Protein AF-A0A1Q9TM54-F1 (afdb_monome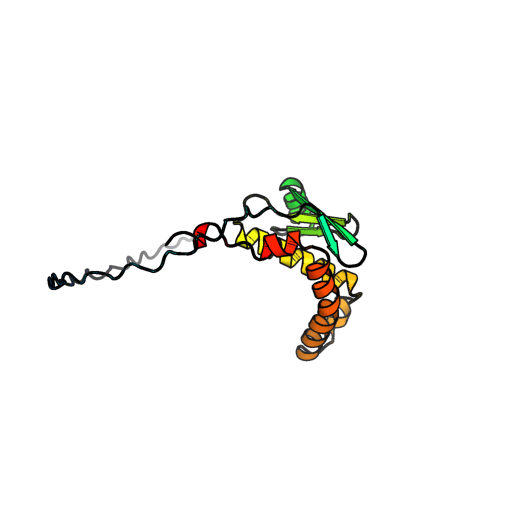r_lite)

Structure (mmCIF, N/CA/C/O backbone):
data_AF-A0A1Q9TM54-F1
#
_entry.id   AF-A0A1Q9TM54-F1
#
loop_
_atom_site.group_PDB
_atom_site.id
_atom_site.type_symbol
_atom_site.label_atom_id
_atom_site.label_alt_id
_atom_site.label_comp_id
_atom_site.label_asym_id
_atom_site.label_entity_id
_atom_site.label_seq_id
_atom_site.pdbx_PDB_ins_code
_atom_site.Cartn_x
_atom_site.Cartn_y
_atom_site.Cartn_z
_atom_site.occupancy
_atom_site.B_iso_or_equiv
_atom_site.auth_seq_id
_atom_site.auth_comp_id
_atom_site.auth_asym_id
_atom_site.auth_atom_id
_atom_site.pdbx_PDB_model_num
ATOM 1 N N . MET A 1 1 ? 18.703 54.467 4.600 1.00 47.00 1 MET A N 1
ATOM 2 C CA . MET A 1 1 ? 18.131 55.608 3.852 1.00 47.00 1 MET A CA 1
ATOM 3 C C . MET A 1 1 ? 17.286 55.032 2.727 1.00 47.00 1 MET A C 1
ATOM 5 O O . MET A 1 1 ? 17.780 54.127 2.068 1.00 47.00 1 MET A O 1
ATOM 9 N N . SER A 1 2 ? 16.060 55.549 2.575 1.00 55.94 2 SER A N 1
ATOM 10 C CA . SER A 1 2 ? 14.958 55.116 1.687 1.00 55.94 2 SER A CA 1
ATOM 11 C C . SER A 1 2 ? 14.245 53.838 2.148 1.00 55.94 2 SER A C 1
ATOM 13 O O . SER A 1 2 ? 14.792 52.754 2.003 1.00 55.94 2 SER A O 1
ATOM 15 N N . ASP A 1 3 ? 13.125 53.880 2.883 1.00 47.81 3 ASP A N 1
ATOM 16 C CA . ASP A 1 3 ? 11.789 54.464 2.606 1.00 47.81 3 ASP A CA 1
ATOM 17 C C . ASP A 1 3 ? 11.186 54.036 1.263 1.00 47.81 3 ASP A C 1
ATOM 19 O O . ASP A 1 3 ? 11.630 54.513 0.223 1.00 47.81 3 ASP A O 1
ATOM 23 N N . CYS A 1 4 ? 10.114 53.230 1.294 1.00 48.22 4 CYS A N 1
ATOM 24 C CA . CYS A 1 4 ? 8.780 53.645 0.825 1.00 48.22 4 CYS A CA 1
ATOM 25 C C . CYS A 1 4 ? 7.775 52.479 0.695 1.00 48.22 4 CYS A C 1
ATOM 27 O O . CYS A 1 4 ? 7.933 51.633 -0.175 1.00 48.22 4 CYS A O 1
ATOM 29 N N . ARG A 1 5 ? 6.687 52.607 1.478 1.00 52.91 5 ARG A N 1
ATOM 30 C CA . ARG A 1 5 ? 5.253 52.532 1.094 1.00 52.91 5 ARG A CA 1
ATOM 31 C C . ARG A 1 5 ? 4.705 51.165 0.646 1.00 52.91 5 ARG A C 1
ATOM 33 O O . ARG A 1 5 ? 5.178 50.599 -0.323 1.00 52.91 5 ARG A O 1
ATOM 40 N N . ASP A 1 6 ? 3.735 50.536 1.310 1.00 51.75 6 ASP A N 1
ATOM 41 C CA . ASP A 1 6 ? 2.438 50.993 1.855 1.00 51.75 6 ASP A CA 1
ATOM 42 C C . ASP A 1 6 ? 1.450 51.411 0.749 1.00 51.75 6 ASP A C 1
ATOM 44 O O . ASP A 1 6 ? 1.576 52.490 0.171 1.00 51.75 6 ASP A O 1
ATOM 48 N N . SER A 1 7 ? 0.531 50.499 0.399 1.00 50.50 7 SER A N 1
ATOM 49 C CA . SER A 1 7 ? -0.717 50.656 -0.390 1.00 50.50 7 SER A CA 1
ATOM 50 C C . SER A 1 7 ? -1.157 49.251 -0.851 1.00 50.50 7 SER A C 1
ATOM 52 O O . SER A 1 7 ? -0.334 48.472 -1.301 1.00 50.50 7 SER A O 1
ATOM 54 N N . GLU A 1 8 ? -2.394 48.770 -0.772 1.00 57.28 8 GLU A N 1
ATOM 55 C CA . GLU A 1 8 ? -3.693 49.373 -0.505 1.00 57.28 8 GLU A CA 1
ATOM 56 C C . GLU A 1 8 ? -4.675 48.245 -0.141 1.00 57.28 8 GLU A C 1
ATOM 58 O O . GLU A 1 8 ? -4.765 47.216 -0.814 1.00 57.28 8 GLU A O 1
ATOM 63 N N . ARG A 1 9 ? -5.457 48.467 0.920 1.00 55.50 9 ARG A N 1
ATOM 64 C CA . ARG A 1 9 ? -6.670 47.706 1.234 1.00 55.50 9 ARG A CA 1
ATOM 65 C C . ARG A 1 9 ? -7.678 47.862 0.094 1.00 55.50 9 ARG A C 1
ATOM 67 O O . ARG A 1 9 ? -8.144 48.971 -0.153 1.00 55.50 9 ARG A O 1
ATOM 74 N N . ARG A 1 10 ? -8.121 46.756 -0.508 1.00 58.59 10 ARG A N 1
ATOM 75 C CA . ARG A 1 10 ? -9.397 46.703 -1.240 1.00 58.59 10 ARG A CA 1
ATOM 76 C C . ARG A 1 10 ? -10.398 45.855 -0.470 1.00 58.59 10 ARG A C 1
ATOM 78 O O . ARG A 1 10 ? -10.372 44.631 -0.492 1.00 58.59 10 ARG A O 1
ATOM 85 N N . THR A 1 11 ? -11.282 46.547 0.236 1.00 59.19 11 THR A N 1
ATOM 86 C CA . THR A 1 11 ? -12.518 46.009 0.799 1.00 59.19 11 THR A CA 1
ATOM 87 C C . THR A 1 11 ? -13.479 45.680 -0.342 1.00 59.19 11 THR A C 1
ATOM 89 O O . THR A 1 11 ? -14.009 46.589 -0.982 1.00 59.19 11 THR A O 1
ATOM 92 N N . HIS A 1 12 ? -13.704 44.392 -0.604 1.00 62.75 12 HIS A N 1
ATOM 93 C CA . HIS A 1 12 ? -14.788 43.947 -1.474 1.00 62.75 12 HIS A CA 1
ATOM 94 C C . HIS A 1 12 ? -16.115 44.044 -0.718 1.00 62.75 12 HIS A C 1
ATOM 96 O O . HIS A 1 12 ? -16.349 43.372 0.282 1.00 62.75 12 HIS A O 1
ATOM 102 N N . GLN A 1 13 ? -16.956 44.949 -1.202 1.00 62.91 13 GLN A N 1
ATOM 103 C CA . GLN A 1 13 ? -18.308 45.217 -0.742 1.00 62.91 13 GLN A CA 1
ATOM 104 C C . GLN A 1 13 ? -19.240 44.128 -1.302 1.00 62.91 13 GLN A C 1
ATOM 106 O O . GLN A 1 13 ? -19.287 43.923 -2.515 1.00 62.91 13 GLN A O 1
ATOM 111 N N . ALA A 1 14 ? -19.942 43.404 -0.429 1.00 67.62 14 ALA A N 1
ATOM 112 C CA . ALA A 1 14 ? -20.909 42.377 -0.818 1.00 67.62 14 ALA A CA 1
ATOM 113 C C . ALA A 1 14 ? -22.241 43.010 -1.280 1.00 67.62 14 ALA A C 1
ATOM 115 O O . ALA A 1 14 ? -22.700 43.965 -0.646 1.00 67.62 14 ALA A O 1
ATOM 116 N N . PRO A 1 15 ? -22.886 42.503 -2.349 1.00 69.88 15 PRO A N 1
ATOM 117 C CA . PRO A 1 15 ? -24.227 42.932 -2.735 1.00 69.88 15 PRO A CA 1
ATOM 118 C C . PRO A 1 15 ? -25.323 42.313 -1.835 1.00 69.88 15 PRO A C 1
ATOM 120 O O . PRO A 1 15 ? -25.122 41.235 -1.273 1.00 69.88 15 PRO A O 1
ATOM 123 N N . PRO A 1 16 ? -26.483 42.986 -1.697 1.00 61.47 16 PRO A N 1
ATOM 124 C CA . PRO A 1 16 ? -27.547 42.610 -0.769 1.00 61.47 16 PRO A CA 1
ATOM 125 C C . PRO A 1 16 ? -28.349 41.374 -1.200 1.00 61.47 16 PRO A C 1
ATOM 127 O O . PRO A 1 16 ? -28.601 41.133 -2.383 1.00 61.47 16 PRO A O 1
ATOM 130 N N . SER A 1 17 ? -28.789 40.640 -0.179 1.00 59.22 17 SER A N 1
ATOM 131 C CA . SER A 1 17 ? -29.671 39.476 -0.209 1.00 59.22 17 SER A CA 1
ATOM 132 C C . SER A 1 17 ? -30.982 39.753 -0.948 1.00 59.22 17 SER A C 1
ATOM 134 O O . SER A 1 17 ? -31.686 40.715 -0.647 1.00 59.22 17 SER A O 1
ATOM 136 N N . ARG A 1 18 ? -31.335 38.879 -1.896 1.00 57.94 18 ARG A N 1
ATOM 137 C CA . ARG A 1 18 ? -32.689 38.810 -2.452 1.00 57.94 18 ARG A CA 1
ATOM 138 C C . ARG A 1 18 ? -33.539 37.899 -1.576 1.00 57.94 18 ARG A C 1
ATOM 140 O O . ARG A 1 18 ? -33.352 36.685 -1.583 1.00 57.94 18 ARG A O 1
ATOM 147 N N . ASP A 1 19 ? -34.474 38.518 -0.865 1.00 61.06 19 ASP A N 1
ATOM 148 C CA . ASP A 1 19 ? -35.637 37.868 -0.271 1.00 61.06 19 ASP A CA 1
ATOM 149 C C . ASP A 1 19 ? -36.444 37.171 -1.369 1.00 61.06 19 ASP A C 1
ATOM 151 O O . ASP A 1 19 ? -37.055 37.817 -2.222 1.00 61.06 19 ASP A O 1
ATOM 155 N N . ASN A 1 20 ? -36.426 35.840 -1.355 1.00 57.56 20 ASN A N 1
ATOM 156 C CA . ASN A 1 20 ? -37.260 35.016 -2.214 1.00 57.56 20 ASN A CA 1
ATOM 157 C C . ASN A 1 20 ? -38.420 34.488 -1.361 1.00 57.56 20 ASN A C 1
ATOM 159 O O . ASN A 1 20 ? -38.265 33.550 -0.579 1.00 57.56 20 ASN A O 1
ATOM 163 N N . GLN A 1 21 ? -39.571 35.150 -1.473 1.00 55.31 21 GLN A N 1
ATOM 164 C CA . GLN A 1 21 ? -40.837 34.716 -0.887 1.00 55.31 21 GLN A CA 1
ATOM 165 C C . GLN A 1 21 ? -41.253 33.363 -1.475 1.00 55.31 21 GLN A C 1
ATOM 167 O O . GLN A 1 21 ? -41.433 33.228 -2.684 1.00 55.31 21 GLN A O 1
ATOM 172 N N . LEU A 1 22 ? -41.427 32.368 -0.605 1.00 58.62 22 LEU A N 1
ATOM 173 C CA . LEU A 1 22 ? -42.073 31.099 -0.933 1.00 58.62 22 LEU A CA 1
ATOM 174 C C . LEU A 1 22 ? -43.599 31.287 -0.919 1.00 58.62 22 LEU A C 1
ATOM 176 O O . LEU A 1 22 ? -44.117 31.844 0.054 1.00 58.62 22 LEU A O 1
ATOM 180 N N . PRO A 1 23 ? -44.346 30.803 -1.926 1.00 59.31 23 PRO A N 1
ATOM 181 C CA . PRO A 1 23 ? -45.781 30.637 -1.783 1.00 59.31 23 PRO A CA 1
ATOM 182 C C . PRO A 1 23 ? -46.084 29.434 -0.883 1.00 59.31 23 PRO A C 1
ATOM 184 O O . PRO A 1 23 ? -45.478 28.367 -0.988 1.00 59.31 23 PRO A O 1
ATOM 187 N N . ALA A 1 24 ? -47.045 29.649 0.011 1.00 57.72 24 ALA A N 1
ATOM 188 C CA . ALA A 1 24 ? -47.700 28.617 0.787 1.00 57.72 24 ALA A CA 1
ATOM 189 C C . ALA A 1 24 ? -48.527 27.734 -0.151 1.00 57.72 24 ALA A C 1
ATOM 191 O O . ALA A 1 24 ? -49.481 28.217 -0.756 1.00 57.72 24 ALA A O 1
ATOM 192 N N . ASP A 1 25 ? -48.184 26.451 -0.232 1.00 52.31 25 ASP A N 1
ATOM 193 C CA . ASP A 1 25 ? -49.090 25.448 -0.776 1.00 52.31 25 ASP A CA 1
ATOM 194 C C . ASP A 1 25 ? -49.079 24.213 0.129 1.00 52.31 25 ASP A C 1
ATOM 196 O O . ASP A 1 25 ? -48.213 23.337 0.071 1.00 52.31 25 ASP A O 1
ATOM 200 N N . SER A 1 26 ? -50.041 24.208 1.051 1.00 57.03 26 SER A N 1
ATOM 201 C CA . SER A 1 26 ? -50.334 23.117 1.977 1.00 57.03 26 SER A CA 1
ATOM 202 C C . SER A 1 26 ? -51.101 22.019 1.241 1.00 57.03 26 SER A C 1
ATOM 204 O O . SER A 1 26 ? -52.298 21.828 1.443 1.00 57.03 26 SER A O 1
ATOM 206 N N . GLY A 1 27 ? -50.401 21.289 0.377 1.00 52.81 27 GLY A N 1
ATOM 207 C CA . GLY A 1 27 ? -50.871 20.028 -0.186 1.00 52.81 27 GLY A CA 1
ATOM 208 C C . GLY A 1 27 ? -50.430 18.866 0.700 1.00 52.81 27 GLY A C 1
ATOM 209 O O . GLY A 1 27 ? -49.290 18.418 0.610 1.00 52.81 27 GLY A O 1
ATOM 210 N N . LEU A 1 28 ? -51.328 18.376 1.559 1.00 53.56 28 LEU A N 1
ATOM 211 C CA . LEU A 1 28 ? -51.144 17.174 2.378 1.00 53.56 28 LEU A CA 1
ATOM 212 C C . LEU A 1 28 ? -51.099 15.926 1.471 1.00 53.56 28 LEU A C 1
ATOM 214 O O . LEU A 1 28 ? -52.079 15.196 1.335 1.00 53.56 28 LEU A O 1
ATOM 218 N N . LEU A 1 29 ? -49.965 15.700 0.810 1.00 56.31 29 LEU A N 1
ATOM 219 C CA . LEU A 1 29 ? -49.661 14.447 0.128 1.00 56.31 29 LEU A CA 1
ATOM 220 C C . LEU A 1 29 ? -49.328 13.402 1.194 1.00 56.31 29 LEU A C 1
ATOM 222 O O . LEU A 1 29 ? -48.295 13.471 1.856 1.00 56.31 29 LEU A O 1
ATOM 226 N N . MET A 1 30 ? -50.230 12.436 1.360 1.00 52.75 30 MET A N 1
ATOM 227 C CA . MET A 1 30 ? -49.978 11.203 2.099 1.00 52.75 30 MET A CA 1
ATOM 228 C C . MET A 1 30 ? -48.801 10.481 1.434 1.00 52.75 30 MET A C 1
ATOM 230 O O . MET A 1 30 ? -48.974 9.791 0.428 1.00 52.75 30 MET A O 1
ATOM 234 N N . ALA A 1 31 ? -47.594 10.691 1.962 1.00 58.38 31 ALA A N 1
ATOM 235 C CA . ALA A 1 31 ? -46.401 9.986 1.528 1.00 58.38 31 ALA A CA 1
ATOM 236 C C . ALA A 1 31 ? -46.625 8.483 1.737 1.00 58.38 31 ALA A C 1
ATOM 238 O O . ALA A 1 31 ? -46.884 8.027 2.853 1.00 58.38 31 ALA A O 1
ATOM 239 N N . ALA A 1 32 ? -46.560 7.719 0.648 1.00 59.16 32 ALA A N 1
ATOM 240 C CA . ALA A 1 32 ? -46.529 6.267 0.714 1.00 59.16 32 ALA A CA 1
ATOM 241 C C . ALA A 1 32 ? -45.377 5.822 1.640 1.00 59.16 32 ALA A C 1
ATOM 243 O O . ALA A 1 32 ? -44.335 6.485 1.659 1.00 59.16 32 ALA A O 1
ATOM 244 N N . PRO A 1 33 ? -45.532 4.727 2.408 1.00 55.47 33 PRO A N 1
ATOM 245 C CA . PRO A 1 33 ? -44.465 4.223 3.262 1.00 55.47 33 PRO A CA 1
ATOM 246 C C . PRO A 1 33 ? -43.225 3.958 2.407 1.00 55.47 33 PRO A C 1
ATOM 248 O O . PR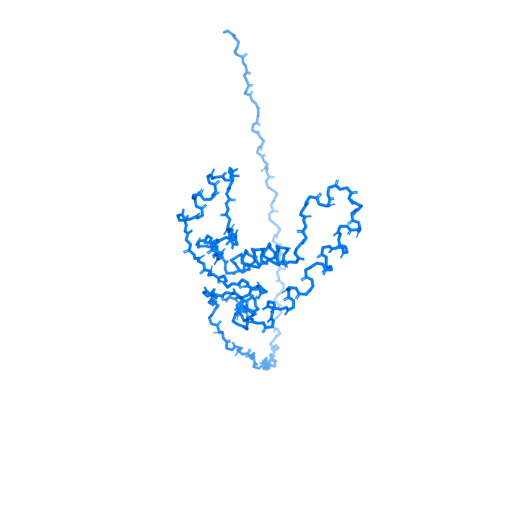O A 1 33 ? -43.252 3.122 1.503 1.00 55.47 33 PRO A O 1
ATOM 251 N N . VAL A 1 34 ? -42.152 4.706 2.677 1.00 69.12 34 VAL A N 1
ATOM 252 C CA . VAL A 1 34 ? -40.848 4.483 2.052 1.00 69.12 34 VAL A CA 1
ATOM 253 C C . VAL A 1 34 ? -40.460 3.038 2.379 1.00 69.12 34 VAL A C 1
ATOM 255 O O . VAL A 1 34 ? -40.448 2.686 3.563 1.00 69.12 34 VAL A O 1
ATOM 258 N N . PRO A 1 35 ? -40.224 2.169 1.377 1.00 64.25 35 PRO A N 1
ATOM 259 C CA . PRO A 1 35 ? -39.874 0.777 1.623 1.00 64.25 35 PRO A CA 1
ATOM 260 C C . PRO A 1 35 ? -38.693 0.725 2.591 1.00 64.25 35 PRO A C 1
ATOM 262 O O . PRO A 1 35 ? -37.717 1.456 2.419 1.00 64.25 35 PRO A O 1
ATOM 265 N N . GLY A 1 36 ? -38.837 -0.093 3.640 1.00 61.00 36 GLY A N 1
ATOM 266 C CA . GLY A 1 36 ? -37.903 -0.162 4.758 1.00 61.00 36 GLY A CA 1
ATOM 267 C C . GLY A 1 36 ? -36.465 -0.230 4.262 1.00 61.00 36 GLY A C 1
ATOM 268 O O . GLY A 1 36 ? -36.078 -1.190 3.596 1.00 61.00 36 GLY A O 1
ATOM 269 N N . ARG A 1 37 ? -35.694 0.821 4.561 1.00 66.88 37 ARG A N 1
ATOM 270 C CA . ARG A 1 37 ? -34.272 0.907 4.237 1.00 66.88 37 ARG A CA 1
ATOM 271 C C . ARG A 1 37 ? -33.607 -0.314 4.862 1.00 66.88 37 ARG A C 1
ATOM 273 O O . ARG A 1 37 ? -33.627 -0.470 6.081 1.00 66.88 37 ARG A O 1
ATOM 280 N N . LEU A 1 38 ? -33.076 -1.201 4.024 1.00 64.25 38 LEU A N 1
ATOM 281 C CA . LEU A 1 38 ? -32.233 -2.301 4.472 1.00 64.25 38 LEU A CA 1
ATOM 282 C C . LEU A 1 38 ? -31.039 -1.676 5.194 1.00 64.25 38 LEU A C 1
ATOM 284 O O . LEU A 1 38 ? -30.117 -1.165 4.561 1.00 64.25 38 LEU A O 1
ATOM 288 N N . VAL A 1 39 ? -31.091 -1.669 6.525 1.00 62.16 39 VAL A N 1
ATOM 289 C CA . VAL A 1 39 ? -29.943 -1.333 7.360 1.00 62.16 39 VAL A CA 1
ATOM 290 C C . VAL A 1 39 ? -28.975 -2.492 7.186 1.00 62.16 39 VAL A C 1
ATOM 292 O O . VAL A 1 39 ? -29.128 -3.547 7.801 1.00 62.16 39 VAL A O 1
ATOM 295 N N . MET A 1 40 ? -28.028 -2.333 6.263 1.00 55.91 40 MET A N 1
ATOM 296 C CA . MET A 1 40 ? -26.919 -3.268 6.146 1.00 55.91 40 MET A CA 1
ATOM 297 C C . MET A 1 40 ? -26.172 -3.260 7.485 1.00 55.91 40 MET A C 1
ATOM 299 O O . MET A 1 40 ? -25.911 -2.177 8.018 1.00 55.91 40 MET A O 1
ATOM 303 N N . PRO A 1 41 ? -25.854 -4.430 8.061 1.00 56.03 41 PRO A N 1
ATOM 304 C CA . PRO A 1 41 ? -25.061 -4.484 9.277 1.00 56.03 41 PRO A CA 1
ATOM 305 C C . PRO A 1 41 ? -23.736 -3.751 9.041 1.00 56.03 41 PRO A C 1
ATOM 307 O O . PRO A 1 41 ? -22.971 -4.102 8.145 1.00 56.03 41 PRO A O 1
ATOM 310 N N . THR A 1 42 ? -23.472 -2.712 9.834 1.00 60.03 42 THR A N 1
ATOM 311 C CA . THR A 1 42 ? -22.191 -2.003 9.826 1.00 60.03 42 THR A CA 1
ATOM 312 C C . THR A 1 42 ? -21.142 -2.901 10.462 1.00 60.03 42 THR A C 1
ATOM 314 O O . THR A 1 42 ? -21.050 -2.992 11.688 1.00 60.03 42 THR A O 1
ATOM 317 N N . VAL A 1 43 ? -20.370 -3.596 9.632 1.00 63.38 43 VAL A N 1
ATOM 318 C CA . VAL A 1 43 ? -19.172 -4.301 10.086 1.00 63.38 43 VAL A CA 1
ATOM 319 C C . VAL A 1 43 ? -18.122 -3.236 10.426 1.00 63.38 43 VAL A C 1
ATOM 321 O O . VAL A 1 43 ? -17.827 -2.397 9.572 1.00 63.38 43 VAL A O 1
ATOM 324 N N . PRO A 1 44 ? -17.583 -3.200 11.658 1.00 65.31 44 PRO A N 1
ATOM 325 C CA . PRO A 1 44 ? -16.570 -2.219 12.022 1.00 65.31 44 PRO A CA 1
ATOM 326 C C . PRO A 1 44 ? -15.336 -2.387 11.133 1.00 65.31 44 PRO A C 1
ATOM 328 O O . PRO A 1 44 ? -14.750 -3.468 11.071 1.00 65.31 44 PRO A O 1
ATOM 331 N N . ARG A 1 45 ? -14.951 -1.301 10.457 1.00 80.69 45 ARG A N 1
ATOM 332 C CA . ARG A 1 45 ? -13.772 -1.234 9.592 1.00 80.69 45 ARG A CA 1
ATOM 333 C C . ARG A 1 45 ? -12.523 -1.357 10.465 1.00 80.69 45 ARG A C 1
ATOM 335 O O . ARG A 1 45 ? -12.177 -0.426 11.184 1.00 80.69 45 ARG A O 1
ATOM 342 N N . ARG A 1 46 ? -11.896 -2.534 10.462 1.00 90.06 46 ARG A N 1
ATOM 343 C CA . ARG A 1 46 ? -10.633 -2.794 11.163 1.00 90.06 46 ARG A CA 1
ATOM 344 C C . ARG A 1 46 ? -9.524 -2.959 10.144 1.00 90.06 46 ARG A C 1
ATOM 346 O O . ARG A 1 46 ? -9.671 -3.771 9.234 1.00 90.06 46 ARG A O 1
ATOM 353 N N . VAL A 1 47 ? -8.443 -2.206 10.323 1.00 94.44 47 VAL A N 1
ATOM 354 C CA . VAL A 1 47 ? -7.215 -2.390 9.546 1.00 94.44 47 VAL A CA 1
ATOM 355 C C . VAL A 1 47 ? -6.742 -3.836 9.732 1.00 94.44 47 VAL A C 1
ATOM 357 O O . VAL A 1 47 ? -6.723 -4.313 10.869 1.00 94.44 47 VAL A O 1
ATOM 360 N N . PRO A 1 48 ? -6.413 -4.563 8.652 1.00 96.69 48 PRO A N 1
ATOM 361 C CA . PRO A 1 48 ? -5.891 -5.918 8.770 1.00 96.69 48 PRO A CA 1
ATOM 362 C C . PRO A 1 48 ? -4.482 -5.883 9.364 1.00 96.69 48 PRO A C 1
ATOM 364 O O . PRO A 1 48 ? -3.631 -5.188 8.833 1.00 96.69 48 PRO A O 1
ATOM 367 N N . ASP A 1 49 ? -4.198 -6.676 10.399 1.00 97.75 49 ASP A N 1
ATOM 368 C CA . ASP A 1 49 ? -2.866 -6.701 11.035 1.00 97.75 49 ASP A CA 1
ATOM 369 C C . ASP A 1 49 ? -1.789 -7.373 10.159 1.00 97.75 49 ASP A C 1
ATOM 371 O O . ASP A 1 49 ? -0.584 -7.228 10.393 1.00 97.75 49 ASP A O 1
ATOM 375 N N . ARG A 1 50 ? -2.213 -8.176 9.173 1.00 98.00 50 ARG A N 1
ATOM 376 C CA . ARG A 1 50 ? -1.337 -8.918 8.259 1.00 98.00 50 ARG A CA 1
ATOM 377 C C . ARG A 1 50 ? -1.913 -8.978 6.855 1.00 98.00 50 ARG A C 1
ATOM 379 O O . ARG A 1 50 ? -3.110 -9.195 6.688 1.00 98.00 50 ARG A O 1
ATOM 386 N N . VAL A 1 51 ? -1.039 -8.876 5.857 1.00 98.12 51 VAL A N 1
ATOM 387 C CA . VAL A 1 51 ? -1.388 -9.017 4.438 1.00 98.12 51 VAL A CA 1
ATOM 388 C C . VAL A 1 51 ? -0.338 -9.863 3.723 1.00 98.12 51 VAL A C 1
ATOM 390 O O . VAL A 1 51 ? 0.864 -9.696 3.916 1.00 98.12 51 VAL A O 1
ATOM 393 N N . ARG A 1 52 ? -0.782 -10.787 2.875 1.00 98.25 52 ARG A N 1
ATOM 394 C CA . ARG A 1 52 ? 0.073 -11.588 2.002 1.00 98.25 52 ARG A CA 1
ATOM 395 C C . ARG A 1 52 ? 0.162 -10.962 0.615 1.00 98.25 52 ARG A C 1
ATOM 397 O O . ARG A 1 52 ? -0.863 -10.748 -0.028 1.00 98.25 52 ARG A O 1
ATOM 404 N N . VAL A 1 53 ? 1.384 -10.761 0.126 1.00 97.44 53 VAL A N 1
ATOM 405 C CA . VAL A 1 53 ? 1.662 -10.251 -1.226 1.00 97.44 53 VAL A CA 1
ATOM 406 C C . VAL A 1 53 ? 2.664 -11.175 -1.909 1.00 97.44 53 VAL A C 1
ATOM 408 O O . VAL A 1 53 ? 3.860 -11.139 -1.627 1.00 97.44 53 VAL A O 1
ATOM 411 N N . GLY A 1 54 ? 2.179 -12.066 -2.777 1.00 94.81 54 GLY A N 1
ATOM 412 C CA . GLY A 1 54 ? 3.009 -13.117 -3.368 1.00 94.81 54 GLY A CA 1
ATOM 413 C C . GLY A 1 54 ? 3.654 -14.008 -2.296 1.00 94.81 54 GLY A C 1
ATOM 414 O O . GLY A 1 54 ? 2.969 -14.781 -1.616 1.00 94.81 54 GLY A O 1
ATOM 415 N N . HIS A 1 55 ? 4.978 -13.906 -2.159 1.00 95.50 55 HIS A N 1
ATOM 416 C CA . HIS A 1 55 ? 5.769 -14.632 -1.159 1.00 95.50 55 HIS A CA 1
ATOM 417 C C . HIS A 1 55 ? 6.005 -13.843 0.143 1.00 95.50 55 HIS A C 1
ATOM 419 O O . HIS A 1 55 ? 6.567 -14.395 1.087 1.00 95.50 55 HIS A O 1
ATOM 425 N N . LEU A 1 56 ? 5.600 -12.571 0.205 1.00 97.56 56 LEU A N 1
ATOM 426 C CA . LEU A 1 56 ? 5.780 -11.710 1.373 1.00 97.56 56 LEU A CA 1
ATOM 427 C C . LEU A 1 56 ? 4.609 -11.852 2.351 1.00 97.56 56 LEU A C 1
ATOM 429 O O . LEU A 1 56 ? 3.447 -11.930 1.938 1.00 97.56 56 LEU A O 1
ATOM 433 N N . HIS A 1 57 ? 4.927 -11.834 3.646 1.00 97.94 57 HIS A N 1
ATOM 434 C CA . HIS A 1 57 ? 3.968 -11.845 4.749 1.00 97.94 57 HIS A CA 1
ATOM 435 C C . HIS A 1 57 ? 4.112 -10.551 5.545 1.00 97.94 57 HIS A C 1
ATOM 437 O O . HIS A 1 57 ? 4.869 -10.481 6.508 1.00 97.94 57 HIS A O 1
ATOM 443 N N . LEU A 1 58 ? 3.398 -9.518 5.114 1.00 98.50 58 LEU A N 1
ATOM 444 C CA . LEU A 1 58 ? 3.562 -8.169 5.628 1.00 98.50 58 LEU A CA 1
ATOM 445 C C . LEU A 1 58 ? 2.777 -7.981 6.925 1.00 98.50 58 LEU A C 1
ATOM 447 O O . LEU A 1 58 ? 1.603 -8.350 6.999 1.00 98.50 58 LEU A O 1
ATOM 451 N N . GLN A 1 59 ? 3.409 -7.379 7.927 1.00 98.56 59 GLN A N 1
ATOM 452 C CA . GLN A 1 59 ? 2.732 -6.841 9.104 1.00 98.56 59 GLN A CA 1
ATOM 453 C C . GLN A 1 59 ? 2.240 -5.421 8.811 1.00 98.56 59 GLN A C 1
ATOM 455 O O . GLN A 1 59 ? 3.016 -4.602 8.329 1.00 98.56 59 GLN A O 1
ATOM 460 N N . VAL A 1 60 ? 0.983 -5.111 9.122 1.00 98.38 60 VAL A N 1
ATOM 461 C CA . VAL A 1 60 ? 0.462 -3.740 9.020 1.00 98.38 60 VAL A CA 1
ATOM 462 C C . VAL A 1 60 ? 0.473 -3.110 10.405 1.00 98.38 60 VAL A C 1
ATOM 464 O O . VAL A 1 60 ? -0.001 -3.702 11.375 1.00 98.38 60 VAL A O 1
ATOM 467 N N . LEU A 1 61 ? 1.055 -1.922 10.502 1.00 98.12 61 LEU A N 1
ATOM 468 C CA . LEU A 1 61 ? 1.268 -1.192 11.741 1.00 98.12 61 LEU A CA 1
ATOM 469 C C . LEU A 1 61 ? 0.671 0.207 11.627 1.00 98.12 61 LEU A C 1
ATOM 471 O O . LEU A 1 61 ? 0.733 0.832 10.572 1.00 98.12 61 LEU A O 1
ATOM 475 N N . ILE A 1 62 ? 0.151 0.713 12.741 1.00 97.75 62 ILE A N 1
ATOM 476 C CA . ILE A 1 62 ? -0.201 2.124 12.903 1.00 97.75 62 ILE A CA 1
ATOM 477 C C . ILE A 1 62 ? 0.777 2.698 13.926 1.00 97.75 62 ILE A C 1
ATOM 479 O O . ILE A 1 62 ? 0.702 2.351 15.106 1.00 97.75 62 ILE A O 1
ATOM 483 N N . ASP A 1 63 ? 1.721 3.525 13.477 1.00 98.12 63 ASP A N 1
ATOM 484 C CA . ASP A 1 63 ? 2.837 3.985 14.312 1.00 98.12 63 ASP A CA 1
ATOM 485 C C . ASP A 1 63 ? 3.358 5.355 13.849 1.00 98.12 63 ASP A C 1
ATOM 487 O O . ASP A 1 63 ? 4.062 5.461 12.845 1.00 98.12 63 ASP A O 1
ATOM 491 N N . GLN A 1 64 ? 3.034 6.411 14.606 1.00 97.81 64 GLN A N 1
ATOM 492 C CA . GLN A 1 64 ? 3.492 7.770 14.298 1.00 97.81 64 GLN A CA 1
ATOM 493 C C . GLN A 1 64 ? 5.013 7.912 14.411 1.00 97.81 64 GLN A C 1
ATOM 495 O O . GLN A 1 64 ? 5.614 8.592 13.590 1.00 97.81 64 GLN A O 1
ATOM 500 N N . GLY A 1 65 ? 5.651 7.261 15.388 1.00 98.00 65 GLY A N 1
ATOM 501 C CA . GLY A 1 65 ? 7.095 7.403 15.587 1.00 98.00 65 GLY A CA 1
ATOM 502 C C . GLY A 1 65 ? 7.886 6.808 14.423 1.00 98.00 65 GLY A C 1
ATOM 503 O O . GLY A 1 65 ? 8.879 7.381 13.979 1.00 98.00 65 GLY A O 1
ATOM 504 N N . ALA A 1 66 ? 7.408 5.686 13.882 1.00 97.69 66 ALA A N 1
ATOM 505 C CA . ALA A 1 66 ? 7.975 5.092 12.678 1.00 97.69 66 ALA A CA 1
ATOM 506 C C . ALA A 1 66 ? 7.739 5.954 11.421 1.00 97.69 66 ALA A C 1
ATOM 508 O O . ALA A 1 66 ? 8.603 5.979 10.544 1.00 97.69 66 ALA A O 1
ATOM 509 N N . ILE A 1 67 ? 6.600 6.651 11.327 1.00 98.19 67 ILE A N 1
ATOM 510 C CA . ILE A 1 67 ? 6.301 7.597 10.239 1.00 98.19 67 ILE A CA 1
ATOM 511 C C . ILE A 1 67 ? 7.197 8.832 10.310 1.00 98.19 67 ILE A C 1
ATOM 513 O O . ILE A 1 67 ? 7.738 9.234 9.281 1.00 98.19 67 ILE A O 1
ATOM 517 N N . ASP A 1 68 ? 7.385 9.407 11.496 1.00 97.94 68 ASP A N 1
ATOM 518 C CA . ASP A 1 68 ? 8.222 10.593 11.695 1.00 97.94 68 ASP A CA 1
ATOM 519 C C . ASP A 1 68 ? 9.673 10.294 11.298 1.00 97.94 68 ASP A C 1
ATOM 521 O O . ASP A 1 68 ? 10.249 11.008 10.479 1.00 97.94 68 ASP A O 1
ATOM 525 N N . ALA A 1 69 ? 10.225 9.172 11.776 1.00 97.44 69 ALA A N 1
ATOM 526 C CA . ALA A 1 69 ? 11.578 8.740 11.427 1.00 97.44 69 ALA A CA 1
ATOM 527 C C . ALA A 1 69 ? 11.761 8.533 9.911 1.00 97.44 69 ALA A C 1
ATOM 529 O O . ALA A 1 69 ? 12.754 8.976 9.336 1.00 97.44 69 ALA A O 1
ATOM 530 N N . ALA A 1 70 ? 10.792 7.894 9.247 1.00 96.62 70 ALA A N 1
ATOM 531 C CA . ALA A 1 70 ? 10.840 7.688 7.799 1.00 96.62 70 ALA A CA 1
ATOM 532 C C . ALA A 1 70 ? 10.653 8.997 7.009 1.00 96.62 70 ALA A C 1
ATOM 534 O O . ALA A 1 70 ? 11.242 9.162 5.941 1.00 96.62 70 ALA A O 1
ATOM 535 N N . SER A 1 71 ? 9.848 9.930 7.523 1.00 96.19 71 SER A N 1
ATOM 536 C CA . SER A 1 71 ? 9.624 11.243 6.907 1.00 96.19 71 SER A CA 1
ATOM 537 C C . SER A 1 71 ? 10.888 12.103 6.951 1.00 96.19 71 SER A C 1
ATOM 539 O O . SER A 1 71 ? 11.222 12.757 5.964 1.00 96.19 71 SER A O 1
ATOM 541 N N . GLU A 1 72 ? 11.621 12.066 8.069 1.00 96.44 72 GLU A N 1
ATOM 542 C CA . GLU A 1 72 ? 12.929 12.719 8.208 1.00 96.44 72 GLU A CA 1
ATOM 543 C C . GLU A 1 72 ? 13.960 12.140 7.228 1.00 96.44 72 GLU A C 1
ATOM 545 O O . GLU A 1 72 ? 14.678 12.892 6.574 1.00 96.44 72 GLU A O 1
ATOM 550 N N . GLU A 1 73 ? 14.009 10.812 7.081 1.00 95.56 73 GLU A N 1
ATOM 551 C CA . GLU A 1 73 ? 14.927 10.143 6.149 1.00 95.56 73 GLU A CA 1
ATOM 552 C C . GLU A 1 73 ? 14.641 10.499 4.680 1.00 95.56 73 GLU A C 1
ATOM 554 O O . GLU A 1 73 ? 15.566 10.632 3.877 1.00 95.56 73 GLU A O 1
ATOM 559 N N . ARG A 1 74 ? 13.361 10.661 4.323 1.00 93.31 74 ARG A N 1
ATOM 560 C CA . ARG A 1 74 ? 12.910 10.912 2.944 1.00 93.31 74 ARG A CA 1
ATOM 561 C C . ARG A 1 74 ? 12.716 12.390 2.598 1.00 93.31 74 ARG A C 1
ATOM 563 O O . ARG A 1 74 ? 12.294 12.677 1.480 1.00 93.31 74 ARG A O 1
ATOM 570 N N . ASP A 1 75 ? 13.025 13.299 3.523 1.00 94.69 75 ASP A N 1
ATOM 571 C CA . ASP A 1 75 ? 12.855 14.753 3.375 1.00 94.69 75 ASP A CA 1
ATOM 572 C C . ASP A 1 75 ? 11.428 15.153 2.941 1.00 94.69 75 ASP A C 1
ATOM 574 O O . ASP A 1 75 ? 11.213 15.938 2.015 1.00 94.69 75 ASP A O 1
ATOM 578 N N . GLY A 1 76 ? 10.412 14.573 3.590 1.00 93.62 76 GLY A N 1
ATOM 579 C CA . GLY A 1 76 ? 9.019 14.881 3.274 1.00 93.62 76 GLY A CA 1
ATOM 580 C C . GLY A 1 76 ? 7.998 14.154 4.150 1.00 93.62 76 GLY A C 1
ATOM 581 O O . GLY A 1 76 ? 8.283 13.071 4.656 1.00 93.62 76 GLY A O 1
ATOM 582 N N . PRO A 1 77 ? 6.794 14.727 4.342 1.00 95.06 77 PRO A N 1
ATOM 583 C CA . PRO A 1 77 ? 5.764 14.114 5.172 1.00 95.06 77 PRO A CA 1
ATOM 584 C C . PRO A 1 77 ? 5.215 12.837 4.529 1.00 95.06 77 PRO A C 1
ATOM 586 O O . PRO A 1 77 ? 4.854 12.831 3.351 1.00 95.06 77 PRO A O 1
ATOM 589 N N . LEU A 1 78 ? 5.080 11.777 5.327 1.00 96.56 78 LEU A N 1
ATOM 590 C CA . LEU A 1 78 ? 4.494 10.507 4.904 1.00 96.56 78 LEU A CA 1
ATOM 591 C C . LEU A 1 78 ? 3.150 10.261 5.592 1.00 96.56 78 LEU A C 1
ATOM 593 O O . LEU A 1 78 ? 2.985 10.505 6.784 1.00 96.56 78 LEU A O 1
ATOM 597 N N . SER A 1 79 ? 2.186 9.736 4.834 1.00 97.56 79 SER A N 1
ATOM 598 C CA . SER A 1 79 ? 0.940 9.173 5.388 1.00 97.56 79 SER A CA 1
ATOM 599 C C . SER A 1 79 ? 1.034 7.657 5.585 1.00 97.56 79 SER A C 1
ATOM 601 O O . SER A 1 79 ? 0.303 7.084 6.390 1.00 97.56 79 SER A O 1
ATOM 603 N N . GLY A 1 80 ? 1.973 7.016 4.892 1.00 98.06 80 GLY A N 1
ATOM 604 C CA . GLY A 1 80 ? 2.311 5.611 5.024 1.00 98.06 80 GLY A CA 1
ATOM 605 C C . GLY A 1 80 ? 3.632 5.306 4.324 1.00 98.06 80 GLY A C 1
ATOM 606 O O . GLY A 1 80 ? 4.168 6.147 3.599 1.00 98.06 80 GLY A O 1
ATOM 607 N N . TYR A 1 81 ? 4.178 4.125 4.592 1.00 98.38 81 TYR A N 1
ATOM 608 C CA . TYR A 1 81 ? 5.240 3.533 3.786 1.00 98.38 81 TYR A CA 1
ATOM 609 C C . TYR A 1 81 ? 5.228 2.010 3.903 1.00 98.38 81 TYR A C 1
ATOM 611 O O . TYR A 1 81 ? 4.739 1.426 4.874 1.00 98.38 81 TYR A O 1
ATOM 619 N N . SER A 1 82 ? 5.846 1.364 2.925 1.00 98.00 82 SER A N 1
ATOM 620 C CA . SER A 1 82 ? 6.064 -0.072 2.881 1.00 98.00 82 SER A CA 1
ATOM 621 C C . SER A 1 82 ? 7.557 -0.398 2.848 1.00 98.00 82 SER A C 1
ATOM 623 O O . SER A 1 82 ? 8.363 0.284 2.212 1.00 98.00 82 SER A O 1
ATOM 625 N N . ASP A 1 83 ? 7.931 -1.449 3.572 1.00 97.06 83 ASP A N 1
ATOM 626 C CA . ASP A 1 83 ? 9.303 -1.922 3.736 1.00 97.06 83 ASP A CA 1
ATOM 627 C C . ASP A 1 83 ? 9.320 -3.440 3.540 1.00 97.06 83 ASP A C 1
ATOM 629 O O . ASP A 1 83 ? 8.901 -4.224 4.397 1.00 97.06 83 ASP A O 1
ATOM 633 N N . ALA A 1 84 ? 9.775 -3.856 2.359 1.00 95.81 84 ALA A N 1
ATOM 634 C CA . ALA A 1 84 ? 9.797 -5.259 1.973 1.00 95.81 84 ALA A CA 1
ATOM 635 C C . ALA A 1 84 ? 10.875 -6.065 2.711 1.00 95.81 84 ALA A C 1
ATOM 637 O O . ALA A 1 84 ? 10.711 -7.274 2.873 1.00 95.81 84 ALA A O 1
ATOM 638 N N . GLU A 1 85 ? 11.961 -5.425 3.153 1.00 96.19 85 GLU A N 1
ATOM 639 C CA . GLU A 1 85 ? 13.052 -6.104 3.862 1.00 96.19 85 GLU A CA 1
ATOM 640 C C . GLU A 1 85 ? 12.619 -6.469 5.279 1.00 96.19 85 GLU A C 1
ATOM 642 O O . GLU A 1 85 ? 12.834 -7.595 5.729 1.00 96.19 85 GLU A O 1
ATOM 647 N N . GLN A 1 86 ? 11.924 -5.548 5.947 1.00 97.62 86 GLN A N 1
ATOM 648 C CA . GLN A 1 86 ? 11.343 -5.784 7.269 1.00 97.62 86 GLN A CA 1
ATOM 649 C C . GLN A 1 86 ? 9.948 -6.424 7.215 1.00 97.62 86 GLN A C 1
ATOM 651 O O . GLN A 1 86 ? 9.358 -6.691 8.260 1.00 97.62 86 GLN A O 1
ATOM 656 N N . GLN A 1 87 ? 9.425 -6.679 6.012 1.00 98.19 87 GLN A N 1
ATOM 657 C CA . GLN A 1 87 ? 8.087 -7.218 5.757 1.00 98.19 87 GLN A CA 1
ATOM 658 C C . GLN A 1 87 ? 6.992 -6.480 6.536 1.00 98.19 87 GLN A C 1
ATOM 660 O O . GLN A 1 87 ? 6.205 -7.084 7.269 1.00 98.19 87 GLN A O 1
ATOM 665 N N . ARG A 1 88 ? 6.927 -5.158 6.373 1.00 98.38 88 ARG A N 1
ATOM 666 C CA . ARG A 1 88 ? 5.936 -4.325 7.059 1.00 98.38 88 ARG A CA 1
ATOM 667 C C . ARG A 1 88 ? 5.366 -3.221 6.179 1.00 98.38 88 ARG A C 1
ATOM 669 O O . ARG A 1 88 ? 6.013 -2.747 5.249 1.00 98.38 88 ARG A O 1
ATOM 676 N N . ILE A 1 89 ? 4.159 -2.802 6.525 1.00 98.62 89 ILE A N 1
ATOM 677 C CA . ILE A 1 89 ? 3.506 -1.578 6.070 1.00 98.62 89 ILE A CA 1
ATOM 678 C C . ILE A 1 89 ? 3.207 -0.762 7.321 1.00 98.62 89 ILE A C 1
ATOM 680 O O . ILE A 1 89 ? 2.677 -1.299 8.293 1.00 98.62 89 ILE A O 1
ATOM 684 N N . VAL A 1 90 ? 3.550 0.518 7.307 1.00 98.56 90 VAL A N 1
ATOM 685 C CA . VAL A 1 90 ? 3.298 1.435 8.416 1.00 98.56 90 VAL A CA 1
ATOM 686 C C . VAL A 1 90 ? 2.398 2.556 7.923 1.00 98.56 90 VAL A C 1
ATOM 688 O O . VAL A 1 90 ? 2.667 3.145 6.881 1.00 98.56 90 VAL A O 1
ATOM 691 N N . LEU A 1 91 ? 1.337 2.841 8.671 1.00 98.44 91 LEU A N 1
ATOM 692 C CA . LEU A 1 91 ? 0.377 3.907 8.404 1.00 98.44 91 LEU A CA 1
ATOM 693 C C . LEU A 1 91 ? 0.448 4.964 9.510 1.00 98.44 91 LEU A C 1
ATOM 695 O O . LEU A 1 91 ? 0.660 4.642 10.685 1.00 98.44 91 LEU A O 1
ATOM 699 N N . ALA A 1 92 ? 0.230 6.224 9.142 1.00 97.94 92 ALA A N 1
ATOM 700 C CA . ALA A 1 92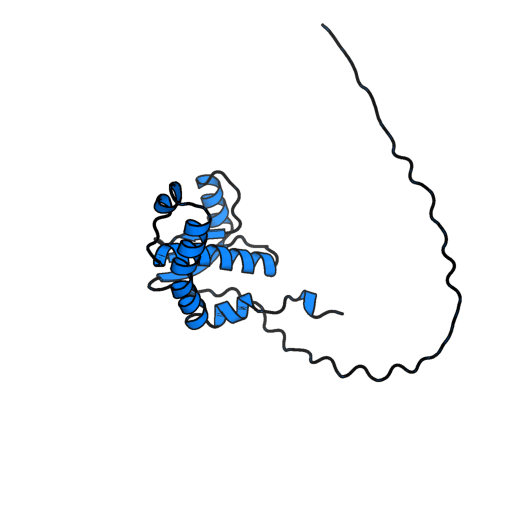 ? 0.083 7.308 10.102 1.00 97.94 92 ALA A CA 1
ATOM 701 C C . ALA A 1 92 ? -1.263 7.196 10.851 1.00 97.94 92 ALA A C 1
ATOM 703 O O . ALA A 1 92 ? -2.306 7.006 10.218 1.00 97.94 92 ALA A O 1
ATOM 704 N N . PRO A 1 93 ? -1.288 7.318 12.192 1.00 97.00 93 PRO A N 1
ATOM 705 C CA . PRO A 1 93 ? -2.534 7.344 12.951 1.00 97.00 93 PRO A CA 1
ATOM 706 C C . PRO A 1 93 ? -3.366 8.603 12.685 1.00 97.00 93 PRO A C 1
ATOM 708 O O . PRO A 1 93 ? -2.859 9.664 12.335 1.00 97.00 93 PRO A O 1
ATOM 711 N N . GLY A 1 94 ? -4.669 8.508 12.964 1.00 92.06 94 GLY A N 1
ATOM 712 C CA . GLY A 1 94 ? -5.568 9.667 13.002 1.00 92.06 94 GLY A CA 1
ATOM 713 C C . GLY A 1 94 ? -6.114 10.111 11.643 1.00 92.06 94 GLY A C 1
ATOM 714 O O . GLY A 1 94 ? -6.883 11.071 11.588 1.00 92.06 94 GLY A O 1
ATOM 715 N N . ALA A 1 95 ? -5.772 9.403 10.566 1.00 91.25 95 ALA A N 1
ATOM 716 C CA . ALA A 1 95 ? -6.402 9.563 9.266 1.00 91.25 95 ALA A CA 1
ATOM 717 C C . ALA A 1 95 ? -7.906 9.236 9.313 1.00 91.25 95 ALA A C 1
ATOM 719 O O . ALA A 1 95 ? -8.371 8.389 10.078 1.00 91.25 95 ALA A O 1
ATOM 720 N N . GLY A 1 96 ? -8.682 9.899 8.450 1.00 91.56 96 GLY A N 1
ATOM 721 C CA . GLY A 1 96 ? -10.053 9.472 8.180 1.00 91.56 96 GLY A CA 1
ATOM 722 C C . GLY A 1 96 ? -10.063 8.068 7.558 1.00 91.56 96 GLY A C 1
ATOM 723 O O . GLY A 1 96 ? -9.135 7.729 6.827 1.00 91.56 96 GLY A O 1
ATOM 724 N N . PRO A 1 97 ? -11.111 7.257 7.784 1.00 91.56 97 PRO A N 1
ATOM 725 C CA . PRO A 1 97 ? -11.109 5.840 7.410 1.00 91.56 97 PRO A CA 1
ATOM 726 C C . PRO A 1 97 ? -10.930 5.599 5.904 1.00 91.56 97 PRO A C 1
ATOM 728 O O . PRO A 1 97 ? -10.345 4.596 5.515 1.00 91.56 97 PRO A O 1
ATOM 731 N N . ASP A 1 98 ? -11.431 6.497 5.051 1.00 92.75 98 ASP A N 1
ATOM 732 C CA . ASP A 1 98 ? -11.279 6.374 3.596 1.00 92.75 98 ASP A CA 1
ATOM 733 C C . ASP A 1 98 ? -9.850 6.695 3.145 1.00 92.75 98 ASP A C 1
ATOM 735 O O . ASP A 1 98 ? -9.297 5.976 2.318 1.00 92.75 98 ASP A O 1
ATOM 739 N N . PHE A 1 99 ? -9.230 7.711 3.749 1.00 95.31 99 PHE A N 1
ATOM 740 C CA . PHE A 1 99 ? -7.842 8.083 3.473 1.00 95.31 99 PHE A CA 1
ATOM 741 C C . PHE A 1 99 ? -6.855 7.038 4.008 1.00 95.31 99 PHE A C 1
ATOM 743 O O . PHE A 1 99 ? -5.877 6.708 3.346 1.00 95.31 99 PHE A O 1
ATOM 750 N N . GLU A 1 100 ? -7.129 6.461 5.180 1.00 95.62 100 GLU A N 1
ATOM 751 C CA . GLU A 1 100 ? -6.354 5.342 5.727 1.00 95.62 100 GLU A CA 1
ATOM 752 C C . GLU A 1 100 ? -6.405 4.124 4.790 1.00 95.62 100 GLU A C 1
ATOM 754 O O . GLU A 1 100 ? -5.374 3.523 4.490 1.00 95.62 100 GLU A O 1
ATOM 759 N N . ALA A 1 101 ? -7.591 3.800 4.263 1.00 96.12 101 ALA A N 1
ATOM 760 C CA . ALA A 1 101 ? -7.759 2.683 3.342 1.00 96.12 101 ALA A CA 1
ATOM 761 C C . ALA A 1 101 ? -7.109 2.919 1.976 1.00 96.12 101 ALA A C 1
ATOM 763 O O . ALA A 1 101 ? -6.501 2.001 1.426 1.00 96.12 101 ALA A O 1
ATOM 764 N N . GLU A 1 102 ? -7.206 4.139 1.447 1.00 97.12 102 GLU A N 1
ATOM 765 C CA . GLU A 1 102 ? -6.466 4.561 0.258 1.00 97.12 102 GLU A CA 1
ATOM 766 C C . GLU A 1 102 ? -4.956 4.430 0.481 1.00 97.12 102 GLU A C 1
ATOM 768 O O . GLU A 1 102 ? -4.265 3.844 -0.349 1.00 97.12 102 GLU A O 1
ATOM 773 N N . THR A 1 103 ? -4.454 4.909 1.623 1.00 97.94 103 THR A N 1
ATOM 774 C CA . THR A 1 103 ? -3.029 4.843 1.970 1.00 97.94 103 THR A CA 1
ATOM 775 C C . THR A 1 103 ? -2.556 3.393 2.057 1.00 97.94 103 THR A C 1
ATOM 777 O O . THR A 1 103 ? -1.540 3.037 1.465 1.00 97.94 103 THR A O 1
ATOM 780 N N . LEU A 1 104 ? -3.309 2.510 2.723 1.00 98.00 104 LEU A N 1
ATOM 781 C CA . LEU A 1 104 ? -2.973 1.086 2.759 1.00 98.00 104 LEU A CA 1
ATOM 782 C C . LEU A 1 104 ? -2.968 0.466 1.356 1.00 98.00 104 LEU A C 1
ATOM 784 O O . LEU A 1 104 ? -2.063 -0.303 1.029 1.00 98.00 104 LEU A O 1
ATOM 788 N N . LEU A 1 105 ? -3.964 0.788 0.525 1.00 98.12 105 LEU A N 1
ATOM 789 C CA . LEU A 1 105 ? -4.013 0.306 -0.852 1.00 98.12 105 LEU A CA 1
ATOM 790 C C . LEU A 1 105 ? -2.783 0.776 -1.634 1.00 98.12 105 LEU A C 1
ATOM 792 O O . LEU A 1 105 ? -2.144 -0.047 -2.283 1.00 98.12 105 LEU A O 1
ATOM 796 N N . HIS A 1 106 ? -2.420 2.053 -1.526 1.00 97.94 106 HIS A N 1
ATOM 797 C CA . HIS A 1 106 ? -1.241 2.637 -2.162 1.00 97.94 106 HIS A CA 1
ATOM 798 C C . HIS A 1 106 ? 0.040 1.869 -1.804 1.00 97.94 106 HIS A C 1
ATOM 800 O O . HIS A 1 106 ? 0.775 1.427 -2.689 1.00 97.94 106 HIS A O 1
ATOM 806 N N . GLU A 1 107 ? 0.264 1.605 -0.517 1.00 98.25 107 GLU A N 1
ATOM 807 C CA . GLU A 1 107 ? 1.430 0.841 -0.065 1.00 98.25 107 GLU A CA 1
ATOM 808 C C . GLU A 1 107 ? 1.424 -0.615 -0.554 1.00 98.25 107 GLU A C 1
ATOM 810 O O . GLU A 1 107 ? 2.467 -1.190 -0.876 1.00 98.25 107 GLU A O 1
ATOM 815 N N . LEU A 1 108 ? 0.247 -1.226 -0.692 1.00 97.88 108 LEU A N 1
ATOM 816 C CA . LEU A 1 108 ? 0.125 -2.554 -1.290 1.00 97.88 108 LEU A CA 1
ATOM 817 C C . LEU A 1 108 ? 0.417 -2.556 -2.795 1.00 97.88 108 LEU A C 1
ATOM 819 O O . LEU A 1 108 ? 0.954 -3.548 -3.296 1.00 97.88 108 LEU A O 1
ATOM 823 N N . LEU A 1 109 ? 0.120 -1.469 -3.516 1.00 96.56 109 LEU A N 1
ATOM 824 C CA . LEU A 1 109 ? 0.506 -1.320 -4.923 1.00 96.56 109 LEU A CA 1
ATOM 825 C C . LEU A 1 109 ? 2.032 -1.279 -5.073 1.00 96.56 109 LEU A C 1
ATOM 827 O O . LEU A 1 109 ? 2.570 -1.971 -5.941 1.00 96.56 109 LEU A O 1
ATOM 831 N N . HIS A 1 110 ? 2.741 -0.574 -4.184 1.00 95.38 110 HIS A N 1
ATOM 832 C CA . HIS A 1 110 ? 4.207 -0.615 -4.142 1.00 95.38 110 HIS A CA 1
ATOM 833 C C . HIS A 1 110 ? 4.736 -2.042 -3.950 1.00 95.38 110 HIS A C 1
ATOM 835 O O . HIS A 1 110 ? 5.655 -2.475 -4.653 1.00 95.38 110 HIS A O 1
ATOM 841 N N . MET A 1 111 ? 4.123 -2.811 -3.048 1.00 96.56 111 MET A N 1
ATOM 842 C CA . MET A 1 111 ? 4.507 -4.204 -2.818 1.00 96.56 111 MET A CA 1
ATOM 843 C C . MET A 1 111 ? 4.187 -5.107 -4.018 1.00 96.56 111 MET A C 1
ATOM 845 O O . MET A 1 111 ? 5.009 -5.957 -4.360 1.00 96.56 111 MET A O 1
ATOM 849 N N . CYS A 1 112 ? 3.052 -4.904 -4.700 1.00 95.81 112 CYS A N 1
ATOM 850 C CA . CYS A 1 112 ? 2.714 -5.605 -5.947 1.00 95.81 112 CYS A CA 1
ATOM 851 C C . CYS A 1 112 ? 3.770 -5.387 -7.023 1.00 95.81 112 CYS A C 1
ATOM 853 O O . CYS A 1 112 ? 4.250 -6.349 -7.627 1.00 95.81 112 CYS A O 1
ATOM 855 N N . LEU A 1 113 ? 4.143 -4.125 -7.239 1.00 93.06 113 LEU A N 1
ATOM 856 C CA . LEU A 1 113 ? 5.152 -3.760 -8.220 1.00 93.06 113 LEU A CA 1
ATOM 857 C C . LEU A 1 113 ? 6.478 -4.453 -7.901 1.00 93.06 113 LEU A C 1
ATOM 859 O O . LEU A 1 113 ? 7.074 -5.080 -8.773 1.00 93.06 113 LEU A O 1
ATOM 863 N N . ARG A 1 114 ? 6.883 -4.457 -6.628 1.00 92.00 114 ARG A N 1
ATOM 864 C CA . ARG A 1 114 ? 8.118 -5.117 -6.197 1.00 92.00 114 ARG A CA 1
ATOM 865 C C . ARG A 1 114 ? 8.097 -6.630 -6.416 1.00 92.00 114 ARG A C 1
ATOM 867 O O . ARG A 1 114 ? 9.075 -7.177 -6.919 1.00 92.00 114 ARG A O 1
ATOM 874 N N . VAL A 1 115 ? 7.007 -7.324 -6.076 1.00 95.31 115 VAL A N 1
ATOM 875 C CA . VAL A 1 115 ? 6.925 -8.787 -6.280 1.00 95.31 115 VAL A CA 1
ATOM 876 C C . VAL A 1 115 ? 6.740 -9.187 -7.742 1.00 95.31 115 VAL A C 1
ATOM 878 O O . VAL A 1 115 ? 7.013 -10.336 -8.081 1.00 95.31 115 VAL A O 1
ATOM 881 N N . SER A 1 116 ? 6.298 -8.266 -8.604 1.00 93.62 116 SER A N 1
ATOM 882 C CA . SER A 1 116 ? 6.222 -8.502 -10.050 1.00 93.62 116 SER A CA 1
ATOM 883 C C . SER A 1 116 ? 7.602 -8.645 -10.703 1.00 93.62 116 SER A C 1
ATOM 885 O O . SER A 1 116 ? 7.704 -9.183 -11.802 1.00 93.62 116 SER A O 1
ATOM 887 N N . GLY A 1 117 ? 8.662 -8.185 -10.025 1.00 88.25 117 GLY A N 1
ATOM 888 C CA . GLY A 1 117 ? 10.024 -8.176 -10.554 1.00 88.25 117 GLY A CA 1
ATOM 889 C C . GLY A 1 117 ? 10.304 -7.043 -11.544 1.00 88.25 117 GLY A C 1
ATOM 890 O O . GLY A 1 117 ? 11.391 -7.025 -12.112 1.00 88.25 117 GLY A O 1
ATOM 891 N N . ARG A 1 118 ? 9.363 -6.109 -11.745 1.00 84.50 118 ARG A N 1
ATOM 892 C CA . ARG A 1 118 ? 9.575 -4.912 -12.569 1.00 84.50 118 ARG A CA 1
ATOM 893 C C . ARG A 1 118 ? 10.652 -4.022 -11.943 1.00 84.50 118 ARG A C 1
ATOM 895 O O . ARG A 1 118 ? 10.543 -3.665 -10.768 1.00 84.50 118 ARG A O 1
ATOM 902 N N . ASP A 1 119 ? 11.656 -3.641 -12.728 1.00 77.50 119 ASP A N 1
ATOM 903 C CA . ASP A 1 119 ? 12.649 -2.642 -12.330 1.00 77.50 119 ASP A CA 1
ATOM 904 C C . ASP A 1 119 ? 12.116 -1.233 -12.659 1.00 77.50 119 ASP A C 1
ATOM 906 O O . ASP A 1 119 ? 11.876 -0.933 -13.829 1.00 77.50 119 ASP A O 1
ATOM 910 N N . PRO A 1 120 ? 11.946 -0.336 -11.668 1.00 70.88 120 PRO A N 1
ATOM 911 C CA . PRO A 1 120 ? 11.497 1.038 -11.906 1.00 70.88 120 PRO A CA 1
ATOM 912 C C . PRO A 1 120 ? 12.390 1.831 -12.874 1.00 70.88 120 PRO A C 1
ATOM 914 O O . PRO A 1 120 ? 11.953 2.827 -13.445 1.00 70.88 120 PRO A O 1
ATOM 917 N N . ASN A 1 121 ? 13.650 1.423 -13.058 1.00 71.50 121 ASN A N 1
ATOM 918 C CA . ASN A 1 121 ? 14.586 2.093 -13.960 1.00 71.50 121 ASN A CA 1
ATOM 919 C C . ASN A 1 121 ? 14.373 1.729 -15.438 1.00 71.50 121 ASN A C 1
ATOM 921 O O . ASN A 1 121 ? 14.897 2.426 -16.312 1.00 71.50 121 ASN A O 1
ATOM 925 N N . GLU A 1 122 ? 13.624 0.663 -15.737 1.00 69.38 122 GLU A N 1
ATOM 926 C CA . GLU A 1 122 ? 13.307 0.267 -17.116 1.00 69.38 122 GLU A CA 1
ATOM 927 C C . GLU A 1 122 ? 12.340 1.257 -17.787 1.00 69.38 122 GLU A C 1
ATOM 929 O O . GLU A 1 122 ? 12.398 1.448 -19.002 1.00 69.38 122 GLU A O 1
ATOM 934 N N . ASP A 1 123 ? 11.547 1.980 -16.992 1.00 68.44 123 ASP A N 1
ATOM 935 C CA . ASP A 1 123 ? 10.541 2.936 -17.470 1.00 68.44 123 ASP A CA 1
ATOM 936 C C . ASP A 1 123 ? 11.141 4.271 -17.943 1.00 68.44 123 ASP A C 1
ATOM 938 O O . ASP A 1 123 ? 10.505 5.020 -18.680 1.00 68.44 123 ASP A O 1
ATOM 942 N N . ALA A 1 124 ? 12.402 4.567 -17.606 1.00 69.69 124 ALA A N 1
ATOM 943 C CA . ALA A 1 124 ? 13.046 5.846 -17.933 1.00 69.69 124 ALA A CA 1
ATOM 944 C C . ALA A 1 124 ? 13.271 6.085 -19.443 1.00 69.69 124 ALA A C 1
ATOM 946 O O . ALA A 1 124 ? 13.728 7.162 -19.835 1.00 69.69 124 ALA A O 1
ATOM 947 N N . LYS A 1 125 ? 13.017 5.081 -20.292 1.00 69.44 125 LYS A N 1
ATOM 948 C CA . LYS A 1 125 ? 13.247 5.130 -21.748 1.00 69.44 125 LYS A CA 1
ATOM 949 C C . LYS A 1 125 ? 12.051 4.674 -22.587 1.00 69.44 125 LYS A C 1
ATOM 951 O O . LYS A 1 125 ? 12.190 4.605 -23.806 1.00 69.44 125 LYS A O 1
ATOM 956 N N . ALA A 1 126 ? 10.934 4.323 -21.959 1.00 74.69 126 ALA A N 1
ATOM 957 C CA . ALA A 1 126 ? 9.751 3.822 -22.646 1.00 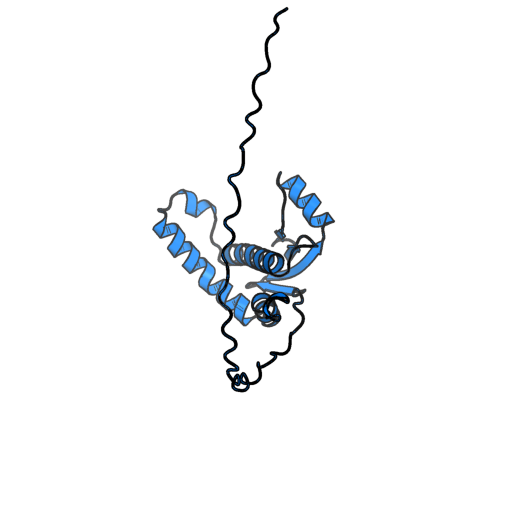74.69 126 ALA A CA 1
ATOM 958 C C . ALA A 1 126 ? 8.788 4.967 -23.008 1.00 74.69 126 ALA A C 1
ATOM 960 O O . ALA A 1 126 ? 8.772 6.009 -22.350 1.00 74.69 126 ALA A O 1
ATOM 961 N N . GLU A 1 127 ? 7.997 4.775 -24.064 1.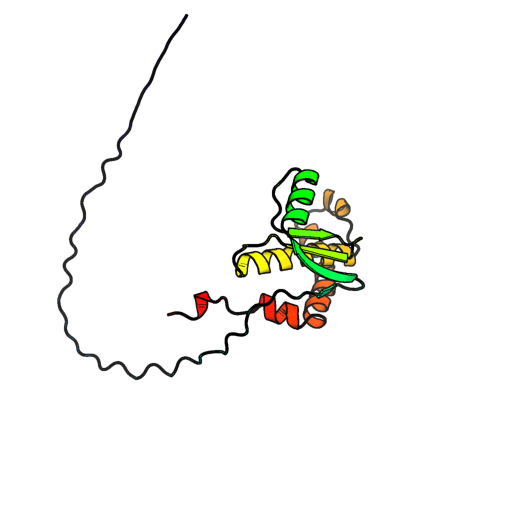00 79.69 127 GLU A N 1
ATOM 962 C CA . GLU A 1 127 ? 6.878 5.665 -24.387 1.00 79.69 127 GLU A CA 1
ATOM 963 C C . GLU A 1 127 ? 5.767 5.518 -23.333 1.00 79.69 127 GLU A C 1
ATOM 965 O O . GLU A 1 127 ? 5.647 4.482 -22.681 1.00 79.69 127 GLU A O 1
ATOM 970 N N . VAL A 1 128 ? 4.934 6.549 -23.156 1.00 77.25 128 VAL A N 1
ATOM 971 C CA . VAL A 1 128 ? 3.911 6.577 -22.089 1.00 77.25 128 VAL A CA 1
ATOM 972 C C . VAL A 1 128 ? 2.939 5.394 -22.183 1.00 77.25 128 VAL A C 1
ATOM 974 O O . V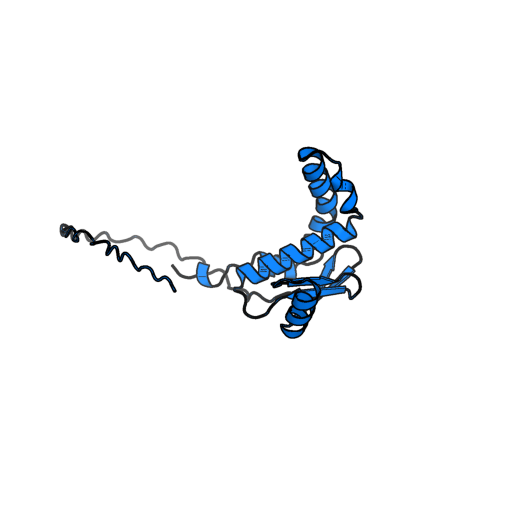AL A 1 128 ? 2.674 4.749 -21.169 1.00 77.25 128 VAL A O 1
ATOM 977 N N . ASP A 1 129 ? 2.465 5.074 -23.389 1.00 74.81 129 ASP A N 1
ATOM 978 C CA . ASP A 1 129 ? 1.537 3.958 -23.619 1.00 74.81 129 ASP A CA 1
ATOM 979 C C . ASP A 1 129 ? 2.190 2.599 -23.287 1.00 74.81 129 ASP A C 1
ATOM 981 O O . ASP A 1 129 ? 1.541 1.705 -22.740 1.00 74.81 129 ASP A O 1
ATOM 985 N N . ASP A 1 130 ? 3.499 2.461 -23.538 1.00 82.19 130 ASP A N 1
ATOM 986 C CA . ASP A 1 130 ? 4.259 1.254 -23.198 1.00 82.19 130 ASP A CA 1
ATOM 987 C C . ASP A 1 130 ? 4.442 1.118 -21.675 1.00 82.19 130 ASP A C 1
ATOM 989 O O . ASP A 1 130 ? 4.406 0.006 -21.141 1.00 82.19 130 ASP A O 1
ATOM 993 N N . ILE A 1 131 ? 4.606 2.237 -20.954 1.00 84.88 131 ILE A N 1
ATOM 994 C CA . ILE A 1 131 ? 4.712 2.251 -19.486 1.00 84.88 131 ILE A CA 1
ATOM 995 C C . ILE A 1 131 ? 3.389 1.818 -18.855 1.00 84.88 131 ILE A C 1
ATOM 997 O O . ILE A 1 131 ? 3.411 0.992 -17.936 1.00 84.88 131 ILE A O 1
ATOM 1001 N N . GLU A 1 132 ? 2.255 2.338 -19.338 1.00 86.56 132 GLU A N 1
ATOM 1002 C CA . GLU A 1 132 ? 0.925 1.993 -18.823 1.00 86.56 132 GLU A CA 1
ATOM 1003 C C . GLU A 1 132 ? 0.649 0.496 -18.977 1.00 86.56 132 GLU A C 1
ATOM 1005 O O . GLU A 1 132 ? 0.456 -0.194 -17.972 1.00 86.56 132 GLU A O 1
ATOM 1010 N N . GLU A 1 133 ? 0.694 -0.024 -20.208 1.00 85.06 133 GLU A N 1
ATOM 1011 C CA . GLU A 1 133 ? 0.376 -1.430 -20.490 1.00 85.06 133 GLU A CA 1
ATOM 1012 C C . GLU A 1 133 ? 1.321 -2.363 -19.733 1.00 85.06 133 GLU A C 1
ATOM 1014 O O . GLU A 1 133 ? 0.902 -3.339 -19.106 1.00 85.06 133 GLU A O 1
ATOM 1019 N N . SER A 1 134 ? 2.612 -2.029 -19.720 1.00 87.19 134 SER A N 1
ATOM 1020 C CA . SER A 1 134 ? 3.593 -2.798 -18.973 1.00 87.19 134 SER A CA 1
ATOM 1021 C C . SER A 1 134 ? 3.270 -2.779 -17.473 1.00 87.19 134 SER A C 1
ATOM 1023 O O . SER A 1 134 ? 3.331 -3.829 -16.830 1.00 87.19 134 SER A O 1
ATOM 1025 N N . THR A 1 135 ? 2.901 -1.629 -16.897 1.00 89.75 135 THR A N 1
ATOM 1026 C CA . THR A 1 135 ? 2.570 -1.507 -15.463 1.00 89.75 135 THR A CA 1
ATOM 1027 C C . THR A 1 135 ? 1.340 -2.336 -15.117 1.00 89.75 135 THR A C 1
ATOM 1029 O O . THR A 1 135 ? 1.359 -3.115 -14.159 1.00 89.75 135 THR A O 1
ATOM 1032 N N . VAL A 1 136 ? 0.290 -2.231 -15.934 1.00 91.50 136 VAL A N 1
ATOM 1033 C CA . VAL A 1 136 ? -0.937 -3.023 -15.800 1.00 91.50 136 VAL A CA 1
ATOM 1034 C C . VAL A 1 136 ? -0.618 -4.515 -15.860 1.00 91.50 136 VAL A C 1
ATOM 1036 O O . VAL A 1 136 ? -1.049 -5.274 -14.985 1.00 91.50 136 VAL A O 1
ATOM 1039 N N . ASN A 1 137 ? 0.180 -4.944 -16.837 1.00 91.56 137 ASN A N 1
ATOM 1040 C CA . ASN A 1 137 ? 0.569 -6.340 -16.997 1.00 91.56 137 ASN A CA 1
ATOM 1041 C C . ASN A 1 137 ? 1.383 -6.853 -15.792 1.00 91.56 137 ASN A C 1
ATOM 1043 O O . ASN A 1 137 ? 1.098 -7.931 -15.265 1.00 91.56 137 ASN A O 1
ATOM 1047 N N . SER A 1 138 ? 2.336 -6.061 -15.287 1.00 92.44 138 SER A N 1
ATOM 1048 C CA . SER A 1 138 ? 3.126 -6.390 -14.091 1.00 92.44 138 SER A CA 1
ATOM 1049 C C . SER A 1 138 ? 2.271 -6.498 -12.822 1.00 92.44 138 SER A C 1
ATOM 1051 O O . SER A 1 138 ? 2.537 -7.342 -11.965 1.00 92.44 138 SER A O 1
ATOM 1053 N N . MET A 1 139 ? 1.237 -5.667 -12.682 1.00 94.06 139 MET A N 1
ATOM 1054 C CA . MET A 1 139 ? 0.424 -5.597 -11.465 1.00 94.06 139 MET A CA 1
ATOM 1055 C C . MET A 1 139 ? -0.760 -6.566 -11.446 1.00 94.06 139 MET A C 1
ATOM 1057 O O . MET A 1 139 ? -1.160 -7.005 -10.367 1.00 94.06 139 MET A O 1
ATOM 1061 N N . SER A 1 140 ? -1.317 -6.930 -12.603 1.00 94.69 140 SER A N 1
ATOM 1062 C CA . SER A 1 140 ? -2.566 -7.704 -12.693 1.00 94.69 140 SER A CA 1
ATOM 1063 C C . SER A 1 140 ? -2.512 -9.035 -11.931 1.00 94.69 140 SER A C 1
ATOM 1065 O O . SER A 1 140 ? -3.438 -9.374 -11.192 1.00 94.69 140 SER A O 1
ATOM 1067 N N . GLY A 1 141 ? -1.408 -9.777 -12.061 1.00 96.62 141 GLY A N 1
ATOM 1068 C CA . GLY A 1 141 ? -1.204 -11.043 -11.350 1.00 96.62 141 GLY A CA 1
ATOM 1069 C C . GLY A 1 141 ? -1.110 -10.871 -9.826 1.00 96.62 141 GLY A C 1
ATOM 1070 O O . GLY A 1 141 ? -1.925 -11.452 -9.101 1.00 96.62 141 GLY A O 1
ATOM 1071 N N . PRO A 1 142 ? -0.146 -10.077 -9.317 1.00 96.75 142 PRO A N 1
ATOM 1072 C CA . PRO A 1 142 ? -0.021 -9.785 -7.891 1.00 96.75 142 PRO A CA 1
ATOM 1073 C C . PRO A 1 142 ? -1.293 -9.215 -7.257 1.00 96.75 142 PRO A C 1
ATOM 1075 O O . PRO A 1 142 ? -1.679 -9.673 -6.183 1.00 96.75 142 PRO A O 1
ATOM 1078 N N . LEU A 1 143 ? -1.988 -8.289 -7.926 1.00 96.25 143 LEU A N 1
ATOM 1079 C CA . LEU A 1 143 ? -3.234 -7.714 -7.414 1.00 96.25 143 LEU A CA 1
ATOM 1080 C C . LEU A 1 143 ? -4.323 -8.765 -7.253 1.00 96.25 143 LEU A C 1
ATOM 1082 O O . LEU A 1 143 ? -4.947 -8.848 -6.195 1.00 96.25 143 LEU A O 1
ATOM 1086 N N . LEU A 1 144 ? -4.522 -9.614 -8.264 1.00 96.94 144 LEU A N 1
ATOM 1087 C CA . LEU A 1 144 ? -5.487 -10.703 -8.168 1.00 96.94 144 LEU A CA 1
ATOM 1088 C C . LEU A 1 144 ? -5.150 -11.649 -7.005 1.00 96.94 144 LEU A C 1
ATOM 1090 O O . LEU A 1 144 ? -6.046 -12.085 -6.281 1.00 96.94 144 LEU A O 1
ATOM 1094 N N . ALA A 1 145 ? -3.863 -11.943 -6.796 1.00 96.62 145 ALA A N 1
ATOM 1095 C CA . ALA A 1 145 ? -3.417 -12.764 -5.677 1.00 96.62 145 ALA A CA 1
ATOM 1096 C C . ALA A 1 145 ? -3.683 -12.093 -4.319 1.00 96.62 145 ALA A C 1
ATOM 1098 O O . ALA A 1 145 ? -4.187 -12.764 -3.423 1.00 96.62 145 ALA A O 1
ATOM 1099 N N . ILE A 1 146 ? -3.421 -10.787 -4.170 1.00 96.88 146 ILE A N 1
ATOM 1100 C CA . ILE A 1 146 ? -3.731 -10.048 -2.934 1.00 96.88 146 ILE A CA 1
ATOM 1101 C C . ILE A 1 146 ? -5.224 -10.123 -2.623 1.00 96.88 146 ILE A C 1
ATOM 1103 O O . ILE A 1 146 ? -5.591 -10.469 -1.501 1.00 96.88 146 ILE A O 1
ATOM 1107 N N . LEU A 1 147 ? -6.083 -9.819 -3.599 1.00 96.50 147 LEU A N 1
ATOM 1108 C CA . LEU A 1 147 ? -7.532 -9.806 -3.389 1.00 96.50 147 LEU A CA 1
ATOM 1109 C C . LEU A 1 147 ? -8.060 -11.192 -2.999 1.00 96.50 147 LEU A C 1
ATOM 1111 O O . LEU A 1 147 ? -8.940 -11.305 -2.149 1.00 96.50 147 LEU A O 1
ATOM 1115 N N . ARG A 1 148 ? -7.506 -12.255 -3.591 1.00 97.56 148 ARG A N 1
ATOM 1116 C CA . ARG A 1 148 ? -7.890 -13.640 -3.293 1.00 97.56 148 ARG A CA 1
ATOM 1117 C C . ARG A 1 148 ? -7.384 -14.112 -1.929 1.00 97.56 148 ARG A C 1
ATOM 1119 O O . ARG A 1 148 ? -8.114 -14.790 -1.212 1.00 97.56 148 ARG A O 1
ATOM 1126 N N . ASP A 1 149 ? -6.136 -13.801 -1.596 1.00 97.50 149 ASP A N 1
ATOM 1127 C CA . ASP A 1 149 ? -5.450 -14.383 -0.441 1.00 97.50 149 ASP A CA 1
ATOM 1128 C C . ASP A 1 149 ? -5.704 -13.594 0.861 1.00 97.50 149 ASP A C 1
ATOM 1130 O O . ASP A 1 149 ? -5.327 -14.064 1.933 1.00 97.50 149 ASP A O 1
ATOM 1134 N N . ASN A 1 150 ? -6.357 -12.423 0.791 1.00 97.50 150 ASN A N 1
ATOM 1135 C CA . ASN A 1 150 ? -6.589 -11.527 1.931 1.00 97.50 150 ASN A CA 1
ATOM 1136 C C . ASN A 1 150 ? -8.063 -11.078 2.028 1.00 97.50 150 ASN A C 1
ATOM 1138 O O . ASN A 1 150 ? -8.375 -9.912 1.771 1.00 97.50 150 ASN A O 1
ATOM 1142 N N . PRO A 1 151 ? -8.995 -11.965 2.420 1.00 95.88 151 PRO A N 1
ATOM 1143 C CA . PRO A 1 151 ? -10.415 -11.616 2.514 1.00 95.88 151 PRO A CA 1
ATOM 1144 C C . PRO A 1 151 ? -10.692 -10.472 3.504 1.00 95.88 151 PRO A C 1
ATOM 1146 O O . PRO A 1 151 ? -11.550 -9.632 3.238 1.00 95.88 151 PRO A O 1
ATOM 1149 N N . ASP A 1 152 ? -9.933 -10.389 4.599 1.00 94.94 152 ASP A N 1
ATOM 1150 C CA . ASP A 1 152 ? -10.074 -9.319 5.596 1.00 94.94 152 ASP A CA 1
ATOM 1151 C C . ASP A 1 152 ? -9.666 -7.950 5.033 1.00 94.94 152 ASP A C 1
ATOM 1153 O O . ASP A 1 152 ? -10.300 -6.939 5.335 1.00 94.94 152 ASP A O 1
ATOM 1157 N N . LEU A 1 153 ? -8.656 -7.915 4.153 1.00 95.94 153 LEU A N 1
ATOM 1158 C CA . LEU A 1 153 ? -8.275 -6.701 3.433 1.00 95.94 153 LEU A CA 1
ATOM 1159 C C . LEU A 1 153 ? -9.405 -6.249 2.507 1.00 95.94 153 LEU A C 1
ATOM 1161 O O . LEU A 1 153 ? -9.755 -5.074 2.512 1.00 95.94 153 LEU A O 1
ATOM 1165 N N . VAL A 1 154 ? -9.995 -7.164 1.730 1.00 95.88 154 VAL A N 1
ATOM 1166 C CA . VAL A 1 154 ? -11.119 -6.822 0.843 1.00 95.88 154 VAL A CA 1
ATOM 1167 C C . VAL A 1 154 ? -12.276 -6.259 1.663 1.00 95.88 154 VAL A C 1
ATOM 1169 O O . VAL A 1 154 ? -12.778 -5.185 1.341 1.00 95.88 154 VAL A O 1
ATOM 1172 N N . ALA A 1 155 ? -12.635 -6.923 2.766 1.00 93.69 155 ALA A N 1
ATOM 1173 C CA . ALA A 1 155 ? -13.674 -6.446 3.672 1.00 93.69 155 ALA A CA 1
ATOM 1174 C C . ALA A 1 155 ? -13.371 -5.039 4.216 1.00 93.69 155 ALA A C 1
ATOM 1176 O O . ALA A 1 155 ? -14.266 -4.197 4.250 1.00 93.69 155 ALA A O 1
ATOM 1177 N N . TYR A 1 156 ? -12.118 -4.765 4.593 1.00 93.75 156 TYR A N 1
ATOM 1178 C CA . TYR A 1 156 ? -11.672 -3.448 5.050 1.00 93.75 156 TYR A CA 1
ATOM 1179 C C . TYR A 1 156 ? -11.753 -2.374 3.952 1.00 93.75 156 TYR A C 1
ATOM 1181 O O . TYR A 1 156 ? -12.255 -1.274 4.202 1.00 93.75 156 TYR A O 1
ATOM 1189 N N . LEU A 1 157 ? -11.300 -2.679 2.733 1.00 94.44 157 LEU A N 1
ATOM 1190 C CA . LEU A 1 157 ? -11.288 -1.734 1.613 1.00 94.44 157 LEU A CA 1
ATOM 1191 C C . LEU A 1 157 ? -12.703 -1.398 1.128 1.00 94.44 157 LEU A C 1
ATOM 1193 O O . LEU A 1 157 ? -12.966 -0.250 0.780 1.00 94.44 157 LEU A O 1
ATOM 1197 N N . THR A 1 158 ? -13.624 -2.365 1.151 1.00 92.12 158 THR A N 1
ATOM 1198 C CA . THR A 1 158 ? -15.009 -2.180 0.685 1.00 92.12 158 THR A CA 1
ATOM 1199 C C . THR A 1 158 ? -15.995 -1.820 1.795 1.00 92.12 158 THR A C 1
ATOM 1201 O O . THR A 1 158 ? -17.198 -1.745 1.541 1.00 92.12 158 THR A O 1
ATOM 1204 N N . ALA A 1 159 ? -15.530 -1.648 3.036 1.00 89.19 159 ALA A N 1
ATOM 1205 C CA . ALA A 1 159 ? -16.399 -1.304 4.152 1.00 89.19 159 ALA A CA 1
ATOM 1206 C C . ALA A 1 159 ? -17.083 0.046 3.903 1.00 89.19 159 ALA A C 1
ATOM 1208 O O . ALA A 1 159 ? -16.425 1.052 3.637 1.00 89.19 159 ALA A O 1
ATOM 1209 N N . THR A 1 160 ? -18.409 0.073 4.038 1.00 82.19 160 THR A N 1
ATOM 1210 C CA . THR A 1 160 ? -19.186 1.309 3.945 1.00 82.19 160 THR A CA 1
ATOM 1211 C C . THR A 1 160 ? -18.695 2.300 4.999 1.00 82.19 160 THR A C 1
ATOM 1213 O O . THR A 1 160 ? -18.670 1.953 6.187 1.00 82.19 160 THR A O 1
ATOM 1216 N N . PRO A 1 161 ? -18.327 3.533 4.616 1.00 73.75 161 PRO A N 1
ATOM 1217 C CA . PRO A 1 161 ? -17.861 4.496 5.588 1.00 73.75 161 PRO A CA 1
ATOM 1218 C C . PRO A 1 161 ? -19.002 4.893 6.535 1.00 73.75 161 PRO A C 1
ATOM 1220 O O . PRO A 1 161 ? -20.172 4.925 6.136 1.00 73.75 161 PRO A O 1
ATOM 1223 N N . PRO A 1 162 ? -18.687 5.237 7.795 1.00 68.69 162 PRO A N 1
ATOM 1224 C CA . PRO A 1 162 ? -19.695 5.498 8.823 1.00 68.69 162 PRO A CA 1
ATOM 1225 C C . PRO A 1 162 ? -20.629 6.667 8.473 1.00 68.69 162 PRO A C 1
ATOM 1227 O O . PRO A 1 162 ? -21.757 6.718 8.959 1.00 68.69 162 PRO A O 1
ATOM 1230 N N . TRP A 1 163 ? -20.198 7.582 7.599 1.00 73.44 163 TRP A N 1
ATOM 1231 C CA . TRP A 1 163 ? -21.000 8.718 7.148 1.00 73.44 163 TRP A CA 1
ATOM 1232 C C . TRP A 1 163 ? -22.029 8.360 6.059 1.00 73.44 163 TRP A C 1
ATOM 1234 O O . TRP A 1 163 ? -23.028 9.060 5.923 1.00 73.44 163 TRP A O 1
ATOM 1244 N N . ALA A 1 164 ? -21.865 7.252 5.328 1.00 69.50 164 ALA A N 1
ATOM 1245 C CA . ALA A 1 164 ? -22.793 6.851 4.261 1.00 69.50 164 ALA A CA 1
ATOM 1246 C C . ALA A 1 164 ? -24.108 6.224 4.784 1.00 69.50 164 ALA A C 1
ATOM 1248 O O . ALA A 1 164 ? -25.061 6.022 4.027 1.00 69.50 164 ALA A O 1
ATOM 1249 N N . GLY A 1 165 ? -24.195 5.935 6.088 1.00 62.59 165 GLY A N 1
ATOM 1250 C CA . GLY A 1 165 ? -25.386 5.365 6.727 1.00 62.59 165 GLY A CA 1
ATOM 1251 C C . GLY A 1 165 ? -26.490 6.373 7.086 1.00 62.59 165 GLY A C 1
ATOM 1252 O O . GLY A 1 165 ? -27.631 5.963 7.295 1.00 62.59 165 GLY A O 1
ATOM 1253 N N . GLY A 1 166 ? -26.203 7.678 7.135 1.00 57.53 166 GLY A N 1
ATOM 1254 C CA . GLY A 1 166 ? -27.105 8.691 7.702 1.00 57.53 166 GLY A CA 1
ATOM 1255 C C . GLY A 1 166 ? -27.681 9.661 6.671 1.00 57.53 166 GLY A C 1
ATOM 1256 O O . GLY A 1 166 ? -27.038 10.647 6.332 1.00 57.53 166 GLY A O 1
ATOM 1257 N N . GLY A 1 167 ? -28.902 9.387 6.219 1.00 47.94 167 GLY A N 1
ATOM 1258 C CA . GLY A 1 167 ? -29.737 10.233 5.366 1.00 47.94 167 GLY A CA 1
ATOM 1259 C C . GLY A 1 167 ? -31.155 9.690 5.376 1.00 47.94 167 GLY A C 1
ATOM 1260 O O . GLY A 1 167 ? -31.279 8.444 5.242 1.00 47.94 167 GLY A O 1
#

Sequence (167 aa):
MSDCRDSERRTHQAPPSRDNQLPADSGLLMAAPVPGRLVMPTVPRRVPDRVRVGHLHLQVLIDQGAIDAASEERDGPLSGYSDAEQQRIVLAPGAGPDFEAETLLHELLHMCLRVSGRDPNEDAKAEVDDIEESTVNSMSGPLLAILRDNPDLVAYLTATPPWAGGG

Radius of gyration: 26.01 Å; chains: 1; bounding box: 69×70×40 Å

Foldseek 3Di:
DDDDDDDDDDDDDDDDDDDDDDDDDPDPDPDDPDPPDPPDPQDPQDDDQWFDFPPFIEGEEADQVVQVVVCVVVVHHDQWEDDRVVRYIYGYPDDALQVRLVSVVVRLLVSLLVVLVDDPVVCPPDDPVCVVVVSCVSRVVRVVCRVVVCVSSVCNNPRDHPVVSDD

Secondary structure (DSSP, 8-state):
------------PPPPP---PPPP------------------------SEEEETTEEEEEEE-HHHHHHHHHHTTS--SEEEETTTTEEEE-TT--HHHHHHHHHHHHHHHHHHHTT--TTGGGGS-HHHHHHHHHHHHHHHHHHHHHH-HHHHHHHTPPPGGGG--

pLDDT: mean 82.61, std 17.16, range [47.0, 98.62]